Protein AF-A0A354GP44-F1 (afdb_monomer_lite)

pLDDT: mean 82.03, std 16.59, range [40.78, 96.5]

Radius of gyration: 15.44 Å; chains: 1; bounding box: 34×31×54 Å

Sequence (93 aa):
MPARESKPAGESFVELLRQQIEFLQGGVYEYESLDIYTAGSDEPWSFDTESELEIHEEQGLLVARDGPSEEQGNEDVPEYVIRLNAIVGSQLV

Structure (mmCIF, N/CA/C/O backbone):
data_AF-A0A354GP44-F1
#
_entry.id   AF-A0A354GP44-F1
#
loop_
_atom_site.group_PDB
_atom_site.id
_atom_site.type_symbol
_atom_site.label_atom_id
_atom_site.label_alt_id
_atom_site.label_comp_id
_atom_site.label_asym_id
_atom_site.label_entity_id
_atom_site.label_seq_id
_atom_site.pdbx_PDB_ins_code
_atom_site.Cartn_x
_atom_site.Cartn_y
_atom_site.Cartn_z
_atom_site.occupancy
_atom_site.B_iso_or_equiv
_atom_site.auth_seq_id
_atom_site.auth_comp_id
_atom_site.auth_asym_id
_atom_site.auth_atom_id
_atom_site.pdbx_PDB_model_num
ATOM 1 N N . MET A 1 1 ? -18.193 -5.337 35.770 1.00 48.16 1 MET A N 1
ATOM 2 C CA . MET A 1 1 ? -17.636 -5.609 34.429 1.00 48.16 1 MET A CA 1
ATOM 3 C C . MET A 1 1 ? -16.284 -4.921 34.378 1.00 48.16 1 MET A C 1
ATOM 5 O O . MET A 1 1 ? -16.274 -3.721 34.628 1.00 48.16 1 MET A O 1
ATOM 9 N N . PRO A 1 2 ? -15.160 -5.630 34.200 1.00 40.78 2 PRO A N 1
ATOM 10 C CA . PRO A 1 2 ? -13.876 -4.955 34.071 1.00 40.78 2 PRO A CA 1
ATOM 11 C C . PRO A 1 2 ? -13.878 -4.140 32.774 1.00 40.78 2 PRO A C 1
ATOM 13 O O . PRO A 1 2 ? -14.355 -4.610 31.738 1.00 40.78 2 PRO A O 1
ATOM 16 N N . ALA A 1 3 ? -13.417 -2.893 32.871 1.00 50.19 3 ALA A N 1
ATOM 17 C CA . ALA A 1 3 ? -13.192 -2.029 31.726 1.00 50.19 3 ALA A CA 1
ATOM 18 C C . ALA A 1 3 ? -12.270 -2.762 30.745 1.00 50.19 3 ALA A C 1
ATOM 20 O O . ALA A 1 3 ? -11.256 -3.322 31.158 1.00 50.19 3 ALA A O 1
ATOM 21 N N . ARG A 1 4 ? -12.640 -2.801 29.460 1.00 50.34 4 ARG A N 1
ATOM 22 C CA . ARG A 1 4 ? -11.710 -3.234 28.416 1.00 50.34 4 ARG A CA 1
ATOM 23 C C . ARG A 1 4 ? -10.525 -2.280 28.487 1.00 50.34 4 ARG A C 1
ATOM 25 O O . ARG A 1 4 ? -10.699 -1.090 28.247 1.00 50.34 4 ARG A O 1
ATOM 32 N N . GLU A 1 5 ? -9.363 -2.797 28.865 1.00 44.28 5 GLU A N 1
ATOM 33 C CA . GLU A 1 5 ? -8.097 -2.104 28.679 1.00 44.28 5 GLU A CA 1
ATOM 34 C C . GLU A 1 5 ? -7.990 -1.767 27.191 1.00 44.28 5 GLU A C 1
ATOM 36 O O . GLU A 1 5 ? -7.798 -2.644 26.345 1.00 44.28 5 GLU A O 1
ATOM 41 N N . SER A 1 6 ? -8.205 -0.495 26.856 1.00 51.31 6 SER A N 1
ATOM 42 C CA . SER A 1 6 ? -7.786 0.040 25.573 1.00 51.31 6 SER A CA 1
ATOM 43 C C . SER A 1 6 ? -6.280 -0.154 25.527 1.00 51.31 6 SER A C 1
ATOM 45 O O . SER A 1 6 ? -5.555 0.447 26.322 1.00 51.31 6 SER A O 1
ATOM 47 N N . LYS A 1 7 ? -5.822 -1.045 24.640 1.00 47.56 7 LYS A N 1
ATOM 48 C CA . LYS A 1 7 ? -4.408 -1.146 24.272 1.00 47.56 7 LYS A CA 1
ATOM 49 C C . LYS A 1 7 ? -3.863 0.278 24.063 1.00 47.56 7 LYS A C 1
ATOM 51 O O . LYS A 1 7 ? -4.638 1.133 23.619 1.00 47.56 7 LYS A O 1
ATOM 56 N N . PRO A 1 8 ? -2.577 0.548 24.363 1.00 46.31 8 PRO A N 1
ATOM 57 C CA . PRO A 1 8 ? -1.968 1.809 23.941 1.00 46.31 8 PRO A CA 1
ATOM 58 C C . PRO A 1 8 ? -2.329 2.016 22.470 1.00 46.31 8 PRO A C 1
ATOM 60 O O . PRO A 1 8 ? -2.363 1.023 21.739 1.00 46.31 8 PRO A O 1
ATOM 63 N N . ALA A 1 9 ? -2.710 3.238 22.091 1.00 52.09 9 ALA A N 1
ATOM 64 C CA . ALA A 1 9 ? -3.075 3.573 20.722 1.00 52.09 9 ALA A CA 1
ATOM 65 C C . ALA A 1 9 ? -1.882 3.221 19.825 1.00 52.09 9 ALA A C 1
ATOM 67 O O . ALA A 1 9 ? -0.943 3.997 19.699 1.00 52.09 9 ALA A O 1
ATOM 68 N N . GLY A 1 10 ? -1.861 1.978 19.343 1.00 50.88 10 GLY A N 1
ATOM 69 C CA . GLY A 1 10 ? -0.916 1.522 18.348 1.00 50.88 10 GLY A CA 1
ATOM 70 C C . GLY A 1 10 ? -1.167 2.360 17.115 1.00 50.88 10 GLY A C 1
ATOM 71 O O . GLY A 1 10 ? -2.320 2.726 16.866 1.00 50.88 10 GLY A O 1
ATOM 72 N N . GLU A 1 11 ? -0.093 2.685 16.408 1.00 62.50 11 GLU A N 1
ATOM 73 C CA . GLU A 1 11 ? -0.152 3.389 15.133 1.00 62.50 11 GLU A CA 1
ATOM 74 C C . GLU A 1 11 ? -1.307 2.818 14.307 1.00 62.50 11 GLU A C 1
ATOM 76 O O . GLU A 1 11 ? -1.455 1.599 14.141 1.00 62.50 11 GLU A O 1
ATOM 81 N N . SER A 1 12 ? -2.206 3.702 13.893 1.00 85.81 12 SER A N 1
ATOM 82 C CA . SER A 1 12 ? -3.302 3.335 13.019 1.00 85.81 12 SER A CA 1
ATOM 83 C C . SER A 1 12 ? -2.728 2.756 11.729 1.00 85.81 12 SER A C 1
ATOM 85 O O . SER A 1 12 ? -1.628 3.099 11.297 1.00 85.81 12 SER A O 1
ATOM 87 N N . PHE A 1 13 ? -3.486 1.875 11.077 1.00 87.12 13 PHE A N 1
ATOM 88 C CA . PHE A 1 13 ? -3.057 1.307 9.798 1.00 87.12 13 PHE A CA 1
ATOM 89 C C . PHE A 1 13 ? -2.705 2.397 8.769 1.00 87.12 13 PHE A C 1
ATOM 91 O O . PHE A 1 13 ? -1.777 2.234 7.986 1.00 87.12 13 PHE A O 1
ATOM 98 N N . VAL A 1 14 ? -3.403 3.534 8.816 1.00 90.06 14 VAL A N 1
ATOM 99 C CA . VAL A 1 14 ? -3.133 4.682 7.946 1.00 90.06 14 VAL A CA 1
ATOM 100 C C . VAL A 1 14 ? -1.788 5.339 8.257 1.00 90.06 14 VAL A C 1
ATOM 102 O O . VAL A 1 14 ? -1.072 5.705 7.331 1.00 90.06 14 VAL A O 1
ATOM 105 N N . GLU A 1 15 ? -1.418 5.471 9.533 1.00 91.12 15 GLU A N 1
ATOM 106 C CA . GLU A 1 15 ? -0.102 5.992 9.927 1.00 91.12 15 GLU A CA 1
ATOM 107 C C . GLU A 1 15 ? 1.027 5.073 9.445 1.00 91.12 15 GLU A C 1
ATOM 109 O O . GLU A 1 15 ? 1.999 5.561 8.874 1.00 91.12 15 GLU A O 1
ATOM 114 N N . LEU A 1 16 ? 0.859 3.752 9.574 1.00 91.31 16 LEU A N 1
ATOM 115 C CA . LEU A 1 16 ? 1.821 2.779 9.044 1.00 91.31 16 LEU A CA 1
ATOM 116 C C . LEU A 1 16 ? 1.934 2.858 7.518 1.00 91.31 16 LEU A C 1
ATOM 118 O O . LEU A 1 16 ? 3.036 2.831 6.976 1.00 91.31 16 LEU A O 1
ATOM 122 N N . LEU A 1 17 ? 0.803 2.990 6.821 1.00 93.12 17 LEU A N 1
ATOM 123 C CA . LEU A 1 17 ? 0.783 3.109 5.367 1.00 93.12 17 LEU A CA 1
ATOM 124 C C . LEU A 1 17 ? 1.480 4.394 4.895 1.00 93.12 17 LEU A C 1
ATOM 126 O O . LEU A 1 17 ? 2.279 4.344 3.965 1.00 93.12 17 LEU A O 1
ATOM 130 N N . ARG A 1 18 ? 1.246 5.532 5.566 1.00 93.44 18 ARG A N 1
ATOM 131 C CA . ARG A 1 18 ? 1.979 6.781 5.294 1.00 93.44 18 ARG A CA 1
ATOM 132 C C . ARG A 1 18 ? 3.474 6.608 5.467 1.00 93.44 18 ARG A C 1
ATOM 134 O O . ARG A 1 18 ? 4.233 7.005 4.594 1.00 93.44 18 ARG A O 1
ATOM 141 N N . GLN A 1 19 ? 3.880 5.991 6.570 1.00 92.31 19 GLN A N 1
ATOM 142 C CA . GLN A 1 19 ? 5.287 5.760 6.851 1.00 92.31 19 GLN A CA 1
ATOM 14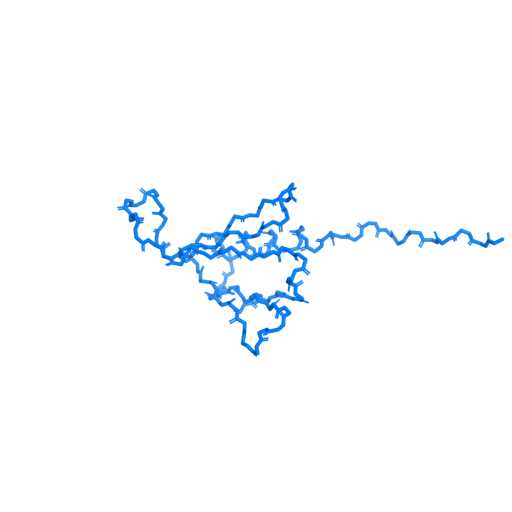3 C C . GLN A 1 19 ? 5.943 4.895 5.763 1.00 92.31 19 GLN A C 1
ATOM 145 O O . GLN A 1 19 ? 7.074 5.152 5.363 1.00 92.31 19 GLN A O 1
ATOM 150 N N . GLN A 1 20 ? 5.233 3.887 5.249 1.00 93.31 20 GLN A N 1
ATOM 151 C CA . GLN A 1 20 ? 5.725 3.065 4.144 1.00 93.31 20 GLN A CA 1
ATOM 152 C C . GLN A 1 20 ? 5.878 3.865 2.844 1.00 93.31 20 GLN A C 1
ATOM 154 O O . GLN A 1 20 ? 6.905 3.735 2.184 1.00 93.31 20 GLN A O 1
ATOM 159 N N . ILE A 1 21 ? 4.912 4.726 2.510 1.00 92.06 21 ILE A N 1
ATOM 160 C CA . ILE A 1 21 ? 4.999 5.625 1.346 1.00 92.06 21 ILE A CA 1
ATOM 161 C C . ILE A 1 21 ? 6.212 6.558 1.477 1.00 92.06 21 ILE A C 1
ATOM 163 O O . ILE A 1 21 ? 7.002 6.678 0.543 1.00 92.06 21 ILE A O 1
ATOM 167 N N . GLU A 1 22 ? 6.415 7.156 2.655 1.00 91.19 22 GLU A N 1
ATOM 168 C CA . GLU A 1 22 ? 7.585 7.998 2.931 1.00 91.19 22 GLU A CA 1
ATOM 169 C C . GLU A 1 22 ? 8.902 7.225 2.785 1.00 91.19 22 GLU A C 1
ATOM 171 O O . GLU A 1 22 ? 9.885 7.773 2.289 1.00 91.19 22 GLU A O 1
ATOM 176 N N . PHE A 1 23 ? 8.947 5.951 3.188 1.00 90.69 23 PHE A N 1
ATOM 177 C CA . PHE A 1 23 ? 10.142 5.125 3.010 1.00 90.69 23 PHE A CA 1
ATOM 178 C C . PHE A 1 23 ? 10.415 4.762 1.554 1.00 90.69 23 PHE A C 1
ATOM 180 O O . PHE A 1 23 ? 11.583 4.763 1.165 1.00 90.69 23 PHE A O 1
ATOM 187 N N . LEU A 1 24 ? 9.374 4.483 0.767 1.00 89.50 24 LEU A N 1
ATOM 188 C CA . LEU A 1 24 ? 9.497 4.225 -0.666 1.00 89.50 24 LEU A CA 1
ATOM 189 C C . LEU A 1 24 ? 10.043 5.463 -1.396 1.00 89.50 24 LEU A C 1
ATOM 191 O O . LEU A 1 24 ? 11.021 5.376 -2.131 1.00 89.50 24 LEU A O 1
ATOM 195 N N . GLN A 1 25 ? 9.460 6.637 -1.141 1.00 84.88 25 GLN A N 1
ATOM 196 C CA . GLN A 1 25 ? 9.808 7.880 -1.840 1.00 84.88 25 GLN A CA 1
ATOM 197 C C . GLN A 1 25 ? 11.068 8.563 -1.288 1.00 84.88 25 GLN A C 1
ATOM 199 O O . GLN A 1 25 ? 11.757 9.295 -1.997 1.00 84.88 25 GLN A O 1
ATOM 204 N N . GLY A 1 26 ? 11.390 8.344 -0.012 1.00 79.44 26 GLY A N 1
ATOM 205 C CA . GLY A 1 26 ? 12.502 9.007 0.666 1.00 79.44 26 GLY A CA 1
ATOM 206 C C . GLY A 1 26 ? 13.888 8.549 0.206 1.00 79.44 26 GLY A C 1
ATOM 207 O O . GLY A 1 26 ? 14.876 9.198 0.549 1.00 79.44 26 GLY A O 1
ATOM 208 N N . GLY A 1 27 ? 13.989 7.432 -0.525 1.00 69.31 27 GLY A N 1
ATOM 209 C CA . GLY A 1 27 ? 15.245 6.918 -1.092 1.00 69.31 27 GLY A CA 1
ATOM 210 C C . GLY A 1 27 ? 16.314 6.532 -0.059 1.00 69.31 27 GLY A C 1
ATOM 211 O O . GLY A 1 27 ? 17.463 6.280 -0.415 1.00 69.31 27 GLY A O 1
ATOM 212 N N . VAL A 1 28 ? 15.965 6.510 1.233 1.00 75.31 28 VAL A N 1
ATOM 213 C CA . VAL A 1 28 ? 16.871 6.122 2.330 1.00 75.31 28 VAL A CA 1
ATOM 214 C C . VAL A 1 28 ? 17.106 4.610 2.334 1.00 75.31 28 VAL A C 1
ATOM 216 O O . VAL A 1 28 ? 18.155 4.143 2.777 1.00 75.31 28 VAL A O 1
ATOM 219 N N . TYR A 1 29 ? 16.132 3.858 1.833 1.00 75.06 29 TYR A N 1
ATOM 220 C CA . TYR A 1 29 ? 16.146 2.408 1.737 1.00 75.06 29 TYR A CA 1
ATOM 221 C C . TYR A 1 29 ? 15.930 2.004 0.276 1.00 75.06 29 TYR A C 1
ATOM 223 O O . TYR A 1 29 ? 15.203 2.679 -0.447 1.00 75.06 29 TYR A O 1
ATOM 231 N N . GLU A 1 30 ? 16.565 0.913 -0.155 1.00 83.81 30 GLU A N 1
ATOM 232 C CA . GLU A 1 30 ? 16.469 0.376 -1.523 1.00 83.81 30 GLU A CA 1
ATOM 233 C C . GLU A 1 30 ? 15.180 -0.446 -1.712 1.00 83.81 30 GLU A C 1
ATOM 235 O O . GLU A 1 30 ? 15.240 -1.594 -2.141 1.00 83.81 30 GLU A O 1
ATOM 240 N N . TYR A 1 31 ? 14.025 0.109 -1.329 1.00 89.81 31 TYR A N 1
ATOM 241 C CA . TYR A 1 31 ? 12.735 -0.508 -1.644 1.00 89.81 31 TYR A CA 1
ATOM 242 C C . TYR A 1 31 ? 12.394 -0.245 -3.109 1.00 89.81 31 TYR A C 1
ATOM 244 O O . TYR A 1 31 ? 12.531 0.878 -3.596 1.00 89.81 31 TYR A O 1
ATOM 252 N N . GLU A 1 32 ? 11.961 -1.288 -3.804 1.00 89.88 32 GLU A N 1
ATOM 253 C CA . GLU A 1 32 ? 11.585 -1.241 -5.213 1.00 89.88 32 GLU A CA 1
ATOM 254 C C . GLU A 1 32 ? 10.127 -0.805 -5.365 1.00 89.88 32 GLU A C 1
ATOM 256 O O . GLU A 1 32 ? 9.800 -0.055 -6.285 1.00 89.88 32 GLU A O 1
ATOM 261 N N . SER A 1 33 ? 9.248 -1.259 -4.464 1.00 93.38 33 SER A N 1
ATOM 262 C CA . SER A 1 33 ? 7.815 -0.966 -4.553 1.00 93.38 33 SER A CA 1
ATOM 263 C C . SER A 1 33 ? 7.067 -1.097 -3.224 1.00 93.38 33 SER A C 1
ATOM 265 O O . SER A 1 33 ? 7.553 -1.657 -2.240 1.00 93.38 33 SER A O 1
ATOM 267 N N . LEU A 1 34 ? 5.852 -0.558 -3.196 1.00 94.81 34 LEU A N 1
ATOM 268 C CA . LEU A 1 34 ? 4.850 -0.770 -2.164 1.00 94.81 34 LEU A CA 1
ATOM 269 C C . LEU A 1 34 ? 3.695 -1.588 -2.743 1.00 94.81 34 LEU A C 1
ATOM 271 O O . LEU A 1 34 ? 2.937 -1.108 -3.585 1.00 94.81 34 LEU A O 1
ATOM 275 N N . ASP A 1 35 ? 3.528 -2.795 -2.218 1.00 96.50 35 ASP A N 1
ATOM 276 C CA . ASP A 1 35 ? 2.415 -3.679 -2.534 1.00 96.50 35 ASP A CA 1
ATOM 277 C C . ASP A 1 35 ? 1.222 -3.394 -1.618 1.00 96.50 35 ASP A C 1
ATOM 279 O O . ASP A 1 35 ? 1.332 -3.439 -0.387 1.00 96.50 35 ASP A O 1
ATOM 283 N N . ILE A 1 36 ? 0.052 -3.164 -2.213 1.00 95.81 36 ILE A N 1
ATOM 284 C CA . ILE A 1 36 ? -1.226 -2.939 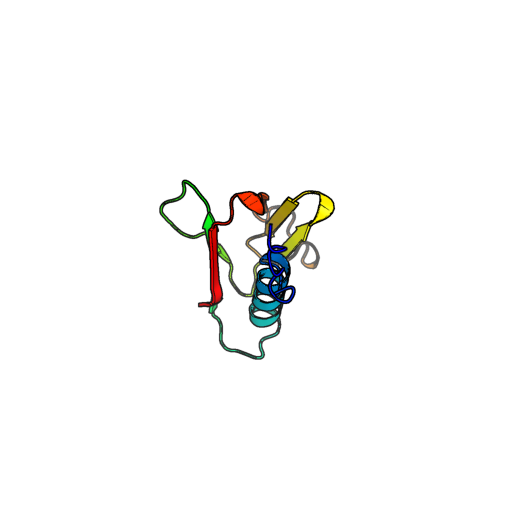-1.536 1.00 95.81 36 ILE A CA 1
ATOM 285 C C . ILE A 1 36 ? -2.175 -4.104 -1.817 1.00 95.81 36 ILE A C 1
ATOM 287 O O . ILE A 1 36 ? -2.617 -4.339 -2.942 1.00 95.81 36 ILE A O 1
ATOM 291 N N . TYR A 1 37 ? -2.558 -4.810 -0.757 1.00 96.19 37 TYR A N 1
ATOM 292 C CA . TYR A 1 37 ? -3.485 -5.935 -0.826 1.00 96.19 37 TYR A CA 1
ATOM 293 C C . TYR A 1 37 ? -4.905 -5.446 -0.561 1.00 96.19 37 TYR A C 1
ATOM 295 O O . TYR A 1 37 ? -5.181 -4.850 0.484 1.00 96.19 37 TYR A O 1
ATOM 303 N N . THR A 1 38 ? -5.829 -5.732 -1.478 1.00 95.88 38 THR A N 1
ATOM 304 C CA . THR A 1 38 ? -7.236 -5.327 -1.364 1.00 95.88 38 THR A CA 1
ATOM 305 C C . THR A 1 38 ? -8.164 -6.532 -1.249 1.00 95.88 38 THR A C 1
ATOM 307 O O . THR A 1 38 ? -7.916 -7.600 -1.805 1.00 95.88 38 THR A O 1
ATOM 310 N N . ALA A 1 39 ? -9.255 -6.379 -0.502 1.00 94.00 39 ALA A N 1
ATOM 311 C CA . ALA A 1 39 ? -10.260 -7.422 -0.368 1.00 94.00 39 ALA A CA 1
ATOM 312 C C . ALA A 1 39 ? -10.927 -7.718 -1.723 1.00 94.00 39 ALA A C 1
ATOM 314 O O . ALA A 1 39 ? -11.527 -6.832 -2.330 1.00 94.00 39 ALA A O 1
ATOM 315 N N . GLY A 1 40 ? -10.884 -8.980 -2.154 1.00 91.88 40 GLY A N 1
ATOM 316 C CA . GLY A 1 40 ? -11.502 -9.427 -3.407 1.00 91.88 40 GLY A CA 1
ATOM 317 C C . GLY A 1 40 ? -10.599 -9.341 -4.641 1.00 91.88 40 GLY A C 1
ATOM 318 O O . GLY A 1 40 ? -11.082 -9.644 -5.728 1.00 91.88 40 GLY A O 1
ATOM 319 N N . SER A 1 41 ? -9.325 -8.969 -4.475 1.00 93.06 41 SER A N 1
ATOM 320 C CA . SER A 1 41 ? -8.278 -9.141 -5.488 1.00 93.06 41 SER A CA 1
ATOM 321 C C . SER A 1 41 ? -7.371 -10.309 -5.104 1.00 93.06 41 SER A C 1
ATOM 323 O O . SER A 1 41 ? -7.037 -10.465 -3.928 1.00 93.06 41 SER A O 1
ATOM 325 N N . ASP A 1 42 ? -6.974 -11.115 -6.087 1.00 91.31 42 ASP A N 1
ATOM 326 C CA . ASP A 1 42 ? -6.042 -12.233 -5.890 1.00 91.31 42 ASP A CA 1
ATOM 327 C C . ASP A 1 42 ? -4.569 -11.789 -5.982 1.00 91.31 42 ASP A C 1
ATOM 329 O O . ASP A 1 42 ? -3.682 -12.476 -5.478 1.00 91.31 42 ASP A O 1
ATOM 333 N N . GLU A 1 43 ? -4.315 -10.625 -6.586 1.00 94.00 43 GLU A N 1
ATOM 334 C CA . GLU A 1 43 ? -2.984 -10.040 -6.775 1.00 94.00 43 GLU A CA 1
ATOM 335 C C . GLU A 1 43 ? -2.891 -8.666 -6.081 1.00 94.00 43 GLU A C 1
ATOM 337 O O . GLU A 1 43 ? -3.903 -7.944 -6.018 1.00 94.00 43 GLU A O 1
ATOM 342 N N . PRO A 1 44 ? -1.715 -8.307 -5.521 1.00 94.94 44 PRO A N 1
ATOM 343 C CA . PRO A 1 44 ? -1.489 -6.985 -4.956 1.00 94.94 44 PRO A CA 1
ATOM 344 C C . PRO A 1 44 ? -1.407 -5.920 -6.051 1.00 94.94 44 PRO A C 1
ATOM 346 O O . PRO A 1 44 ? -1.062 -6.193 -7.199 1.00 94.94 44 PRO A O 1
ATOM 349 N N . TRP A 1 45 ? -1.701 -4.685 -5.661 1.00 93.69 45 TRP A N 1
ATOM 350 C CA . TRP A 1 45 ? -1.381 -3.504 -6.450 1.00 93.69 45 TRP A CA 1
ATOM 351 C C . TRP A 1 45 ? 0.025 -3.051 -6.083 1.00 93.69 45 TRP A C 1
ATOM 353 O O . TRP A 1 45 ? 0.240 -2.674 -4.933 1.00 93.69 45 TRP A O 1
ATOM 363 N N . SER A 1 46 ? 0.955 -3.101 -7.027 1.00 93.69 46 SER A N 1
ATOM 364 C CA . SER A 1 46 ? 2.345 -2.700 -6.807 1.00 93.69 46 SER A CA 1
ATOM 365 C C . SER A 1 46 ? 2.571 -1.290 -7.335 1.00 93.69 46 SER A C 1
ATOM 367 O O . SER A 1 46 ? 2.279 -1.021 -8.498 1.00 93.69 46 SER A O 1
ATOM 369 N N . PHE A 1 47 ? 3.093 -0.410 -6.484 1.00 92.12 47 PHE A N 1
ATOM 370 C CA . PHE A 1 47 ? 3.436 0.971 -6.828 1.00 92.12 47 PHE A CA 1
ATOM 371 C C . PHE A 1 47 ? 4.921 1.202 -6.586 1.00 92.12 47 PHE A C 1
ATOM 373 O O . PHE A 1 47 ? 5.420 0.903 -5.503 1.00 92.12 47 PHE A O 1
ATOM 380 N N . ASP A 1 48 ? 5.632 1.699 -7.585 1.00 90.44 48 ASP A N 1
ATOM 381 C CA . ASP A 1 48 ? 7.073 1.931 -7.516 1.00 90.44 48 ASP A CA 1
ATOM 382 C C . ASP A 1 48 ? 7.418 3.324 -6.962 1.00 90.44 48 ASP A C 1
ATOM 384 O O . ASP A 1 48 ? 6.560 4.090 -6.521 1.00 90.44 48 ASP A O 1
ATOM 388 N N . THR A 1 49 ? 8.709 3.652 -6.961 1.0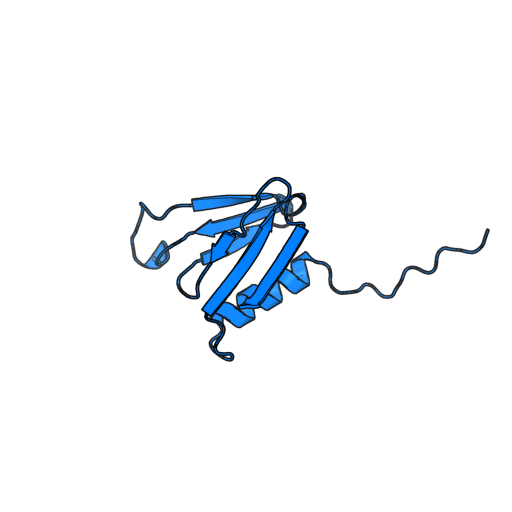0 88.25 49 THR A N 1
ATOM 389 C CA . THR A 1 49 ? 9.210 4.951 -6.492 1.00 88.25 49 THR A CA 1
ATOM 390 C C . THR A 1 49 ? 8.830 6.122 -7.400 1.00 88.25 49 THR A C 1
ATOM 392 O O . THR A 1 49 ? 8.938 7.272 -6.970 1.00 88.25 49 THR A O 1
ATOM 395 N N . GLU A 1 50 ? 8.388 5.852 -8.630 1.00 85.25 50 GLU A N 1
ATOM 396 C CA . GLU A 1 50 ? 7.909 6.863 -9.576 1.00 85.25 50 GLU A CA 1
ATOM 397 C C . GLU A 1 50 ? 6.405 7.128 -9.415 1.00 85.25 50 GLU A C 1
ATOM 399 O O . GLU A 1 50 ? 5.913 8.156 -9.877 1.00 85.25 50 GLU A O 1
ATOM 404 N N . SER A 1 51 ? 5.692 6.237 -8.723 1.00 87.94 51 SER A N 1
ATOM 405 C CA 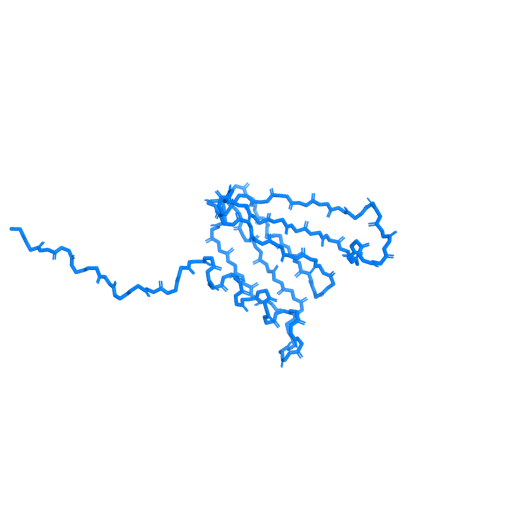. SER A 1 51 ? 4.265 6.347 -8.447 1.00 87.94 51 SER A CA 1
ATOM 406 C C . SER A 1 51 ? 3.954 7.423 -7.398 1.00 87.94 51 SER A C 1
ATOM 408 O O . SER A 1 51 ? 4.588 7.519 -6.338 1.00 87.94 51 SER A O 1
ATOM 410 N N . GLU A 1 52 ? 2.902 8.203 -7.642 1.00 88.56 52 GLU A N 1
ATOM 411 C CA . GLU A 1 52 ? 2.375 9.148 -6.657 1.00 88.56 52 GLU A CA 1
ATOM 412 C C . GLU A 1 52 ? 1.293 8.494 -5.804 1.00 88.56 52 GLU A C 1
ATOM 414 O O . GLU A 1 52 ? 0.334 7.924 -6.325 1.00 88.56 52 GLU A O 1
ATOM 419 N N . LEU A 1 53 ? 1.418 8.608 -4.482 1.00 90.69 53 LEU A N 1
ATOM 420 C CA . LEU A 1 53 ? 0.492 8.014 -3.523 1.00 90.69 53 LEU A CA 1
ATOM 421 C C . LEU A 1 53 ? -0.008 9.078 -2.543 1.00 90.69 53 LEU A C 1
ATOM 423 O O . LEU A 1 53 ? 0.751 9.604 -1.731 1.00 90.69 53 LEU A O 1
ATOM 427 N N . GLU A 1 54 ? -1.308 9.360 -2.580 1.00 91.75 54 GLU A N 1
ATOM 428 C CA . GLU A 1 54 ? -1.971 10.342 -1.721 1.00 91.75 54 GLU A CA 1
ATOM 429 C C . GLU A 1 54 ? -3.068 9.679 -0.887 1.00 91.75 54 GLU A C 1
ATOM 431 O O . GLU A 1 54 ? -3.984 9.048 -1.418 1.00 91.75 54 GLU A O 1
ATOM 436 N N . ILE A 1 55 ? -3.027 9.845 0.440 1.00 93.62 55 ILE A N 1
ATOM 437 C CA . ILE A 1 55 ? -4.094 9.349 1.321 1.00 93.62 55 ILE A CA 1
ATOM 438 C C . ILE A 1 55 ? -4.985 10.487 1.824 1.00 93.62 55 ILE A C 1
ATOM 440 O O . ILE A 1 55 ? -4.572 11.382 2.565 1.00 93.62 55 ILE A O 1
ATOM 444 N N . HIS A 1 56 ? -6.260 10.372 1.460 1.00 93.06 56 HIS A N 1
ATOM 445 C CA . HIS A 1 56 ? -7.366 11.245 1.819 1.00 93.06 56 HIS A CA 1
ATOM 446 C C . HIS A 1 56 ? -8.181 10.606 2.952 1.00 93.06 56 HIS A C 1
ATOM 448 O O . HIS A 1 56 ? -9.166 9.895 2.727 1.00 93.06 56 HIS A O 1
ATOM 454 N N . GLU A 1 57 ? -7.746 10.826 4.194 1.00 89.94 57 GLU A N 1
ATOM 455 C CA . GLU A 1 57 ? -8.333 10.188 5.381 1.00 89.94 57 GLU A CA 1
ATOM 456 C C . GLU A 1 57 ? -9.809 10.517 5.602 1.00 89.94 57 GLU A C 1
ATOM 458 O O . GLU A 1 57 ? -10.595 9.615 5.892 1.00 89.94 57 GLU A O 1
ATOM 463 N N . GLU A 1 58 ? -10.203 11.783 5.445 1.00 89.81 58 GLU A N 1
ATOM 464 C CA . GLU A 1 58 ? -11.587 12.215 5.678 1.00 89.81 58 GLU A CA 1
ATOM 465 C C . GLU A 1 58 ? -12.564 11.533 4.707 1.00 89.81 58 GLU A C 1
ATOM 467 O O . GLU A 1 58 ? -13.709 11.236 5.051 1.00 89.81 58 GLU A O 1
ATOM 472 N N . GLN A 1 59 ? -12.095 11.244 3.493 1.00 91.06 59 GLN A N 1
ATOM 473 C CA . GLN A 1 59 ? -12.830 10.571 2.428 1.00 91.06 59 GLN A CA 1
ATOM 474 C C . GLN A 1 59 ? -12.698 9.039 2.509 1.00 91.06 59 GLN A C 1
ATOM 476 O O . GLN A 1 59 ? -13.511 8.302 1.932 1.00 91.06 59 GLN A O 1
ATOM 481 N N . GLY A 1 60 ? -11.697 8.547 3.243 1.00 93.00 60 GLY A N 1
ATOM 482 C CA . GLY A 1 60 ? -11.365 7.134 3.368 1.00 93.00 60 GLY A CA 1
ATOM 483 C C . GLY A 1 60 ? -10.774 6.545 2.086 1.00 93.00 60 GLY A C 1
ATOM 484 O O . GLY A 1 60 ? -11.146 5.425 1.721 1.00 93.00 60 GLY A O 1
ATOM 485 N N . LEU A 1 61 ? -9.925 7.300 1.381 1.00 95.00 61 LEU A N 1
ATOM 486 C CA . LEU A 1 61 ? -9.369 6.941 0.070 1.00 95.00 61 LEU A CA 1
ATOM 487 C C . LEU A 1 61 ? -7.835 6.973 0.067 1.00 95.00 61 LEU A C 1
ATOM 489 O O . LEU A 1 61 ? -7.229 7.830 0.703 1.00 95.00 61 LEU A O 1
ATOM 493 N N . LEU A 1 62 ? -7.242 6.055 -0.688 1.00 94.62 62 LEU A N 1
ATOM 494 C CA . LEU A 1 62 ? -5.887 6.121 -1.220 1.00 94.62 62 LEU A CA 1
ATOM 495 C C . LEU A 1 62 ? -6.019 6.367 -2.725 1.00 94.62 62 LEU A C 1
ATOM 497 O O . LEU A 1 62 ? -6.713 5.611 -3.407 1.00 94.62 62 LEU A O 1
ATOM 501 N N . VAL A 1 63 ? -5.393 7.425 -3.217 1.00 93.12 63 VAL A N 1
ATOM 502 C CA . VAL A 1 63 ? -5.279 7.735 -4.639 1.00 93.12 63 VAL A CA 1
ATOM 503 C C . VAL A 1 63 ? -3.855 7.402 -5.051 1.00 93.12 63 VAL A C 1
ATOM 505 O O . VAL A 1 63 ? -2.908 7.850 -4.408 1.00 93.12 63 VAL A O 1
ATOM 508 N N . ALA A 1 64 ? -3.719 6.577 -6.080 1.00 91.44 64 ALA A N 1
ATOM 509 C CA . ALA A 1 64 ? -2.441 6.177 -6.638 1.00 91.44 64 ALA A CA 1
ATOM 510 C C . ALA A 1 64 ? -2.385 6.569 -8.112 1.00 91.44 64 ALA A C 1
ATOM 512 O O . ALA A 1 64 ? -3.314 6.252 -8.857 1.00 91.44 64 ALA A O 1
ATOM 513 N N . ARG A 1 65 ? -1.315 7.241 -8.533 1.00 88.81 65 ARG A N 1
ATOM 514 C CA . ARG A 1 65 ? -1.058 7.581 -9.936 1.00 88.81 65 ARG A CA 1
ATOM 515 C C . ARG A 1 65 ? 0.203 6.855 -10.379 1.00 88.81 65 ARG A C 1
ATOM 517 O O . ARG A 1 65 ? 1.262 7.039 -9.786 1.00 88.81 65 ARG A O 1
ATOM 524 N N . ASP A 1 66 ? 0.050 5.987 -11.371 1.00 79.38 66 ASP A N 1
ATOM 525 C CA . ASP A 1 66 ? 1.108 5.102 -11.870 1.00 79.38 66 ASP A CA 1
ATOM 526 C C . ASP A 1 66 ? 1.844 5.768 -13.037 1.00 79.38 66 ASP A C 1
ATOM 528 O O . ASP A 1 66 ? 1.459 5.635 -14.202 1.00 79.38 66 ASP A O 1
ATOM 532 N N . GLY A 1 67 ? 2.851 6.572 -12.695 1.00 68.25 67 GLY A N 1
ATOM 533 C CA . GLY A 1 67 ? 3.695 7.301 -13.635 1.00 68.25 67 GLY A CA 1
ATOM 534 C C . GLY A 1 67 ? 4.155 8.660 -13.093 1.00 68.25 67 GLY A C 1
ATOM 535 O O . GLY A 1 67 ? 3.713 9.088 -12.027 1.00 68.25 67 GLY A O 1
ATOM 536 N N . PRO A 1 68 ? 5.040 9.360 -13.827 1.00 58.00 68 PRO A N 1
ATOM 537 C CA . PRO A 1 68 ? 5.616 10.622 -13.381 1.00 58.00 68 PRO A CA 1
ATOM 538 C C . PRO A 1 68 ? 4.524 11.666 -13.152 1.00 58.00 68 PRO A C 1
ATOM 540 O O . PRO A 1 68 ? 3.626 11.824 -13.981 1.00 58.00 68 PRO A O 1
ATOM 543 N N . SER A 1 69 ? 4.662 12.378 -12.038 1.00 54.38 69 SER A N 1
ATOM 544 C CA . SER A 1 69 ? 3.645 13.256 -11.471 1.00 54.38 69 SER A CA 1
ATOM 545 C C . SER A 1 69 ? 3.007 14.257 -12.433 1.00 54.38 69 SER A C 1
ATOM 547 O O . SER A 1 69 ? 3.615 14.668 -13.427 1.00 54.38 69 SER A O 1
ATOM 549 N N . GLU A 1 70 ? 1.807 14.745 -12.092 1.00 54.16 70 GLU A N 1
ATOM 550 C CA . GLU A 1 70 ? 1.160 15.869 -12.798 1.00 54.16 70 GLU A CA 1
ATOM 551 C C . GLU A 1 70 ? 2.096 17.092 -12.924 1.00 54.16 70 GLU A C 1
ATOM 553 O O . GLU A 1 70 ? 2.040 17.822 -13.916 1.00 54.16 70 GLU A O 1
ATOM 558 N N . GLU A 1 71 ? 3.024 17.291 -11.974 1.00 53.44 71 GLU A N 1
ATOM 559 C CA . GLU A 1 71 ? 4.054 18.343 -12.036 1.00 53.44 71 GLU A CA 1
ATOM 560 C C . GLU A 1 71 ? 4.986 18.221 -13.257 1.00 53.44 71 GLU A C 1
ATOM 562 O O . GLU A 1 71 ? 5.600 19.209 -13.668 1.00 53.44 71 GLU A O 1
ATOM 567 N N . GLN A 1 72 ? 5.071 17.041 -13.878 1.00 56.62 72 GLN A N 1
ATOM 568 C CA . GLN A 1 72 ? 5.822 16.802 -15.111 1.00 56.62 72 GLN A CA 1
ATOM 569 C C . GLN A 1 72 ? 4.984 16.975 -16.391 1.00 56.62 72 GLN A C 1
ATOM 571 O O . GLN A 1 72 ? 5.515 16.814 -17.491 1.00 56.62 72 GLN A O 1
ATOM 576 N N . GLY A 1 73 ? 3.706 17.359 -16.280 1.00 53.41 73 GLY A N 1
ATOM 577 C CA . GLY A 1 73 ? 2.846 17.680 -17.423 1.00 53.41 73 GLY A CA 1
ATOM 578 C C . GLY A 1 73 ? 2.281 16.468 -18.167 1.00 53.41 73 GLY A C 1
ATOM 579 O O . GLY A 1 73 ? 1.967 16.582 -19.352 1.00 53.41 73 GLY A O 1
ATOM 580 N N . ASN A 1 74 ? 2.158 15.318 -17.498 1.00 56.75 74 ASN A N 1
ATOM 581 C CA . ASN A 1 74 ? 1.457 14.154 -18.034 1.00 56.75 74 ASN A CA 1
ATOM 582 C C . ASN A 1 74 ? 0.012 14.140 -17.521 1.00 56.75 74 ASN A C 1
ATOM 584 O O . ASN A 1 74 ? -0.242 13.803 -16.376 1.00 56.75 74 ASN A O 1
ATOM 588 N N . GLU A 1 75 ? -0.937 14.511 -18.381 1.00 57.06 75 GLU A N 1
ATOM 589 C CA . GLU A 1 75 ? -2.378 14.548 -18.063 1.00 57.06 75 GLU A CA 1
ATOM 590 C C . GLU A 1 75 ? -3.059 13.168 -18.228 1.00 57.06 75 GLU A C 1
ATOM 592 O O . GLU A 1 75 ? -4.213 12.992 -17.847 1.00 57.06 75 GLU A O 1
ATOM 597 N N . ASP A 1 76 ? -2.345 12.188 -18.796 1.00 64.06 76 ASP A N 1
ATOM 598 C CA . ASP A 1 76 ? -2.855 10.854 -19.154 1.00 64.06 76 ASP A CA 1
ATOM 599 C C . ASP A 1 76 ? -2.383 9.734 -18.198 1.00 64.06 76 ASP A C 1
ATOM 601 O O . ASP A 1 76 ? -2.485 8.549 -18.530 1.00 64.06 76 ASP A O 1
ATOM 605 N N . VAL A 1 77 ? -1.833 10.075 -17.025 1.00 69.31 77 VAL A N 1
ATOM 606 C CA . VAL A 1 77 ? -1.362 9.067 -16.058 1.00 69.31 77 VAL A CA 1
ATOM 607 C C . VAL A 1 77 ? -2.552 8.273 -15.498 1.00 69.31 77 VAL A C 1
ATOM 609 O O . VAL A 1 77 ? -3.538 8.880 -15.071 1.00 69.31 77 VAL A O 1
ATOM 612 N N . PRO A 1 78 ? -2.504 6.928 -15.476 1.00 78.94 78 PRO A N 1
ATOM 613 C CA . PRO A 1 78 ? -3.553 6.128 -14.857 1.00 78.94 78 PRO A CA 1
ATOM 614 C C . PRO A 1 78 ? -3.729 6.477 -13.372 1.00 78.94 78 PRO A C 1
ATOM 616 O O . PRO A 1 78 ? -2.809 6.302 -12.574 1.00 78.94 78 PRO A O 1
ATOM 619 N N . GLU A 1 79 ? -4.926 6.943 -13.004 1.00 87.62 79 GLU A N 1
ATOM 620 C CA . GLU A 1 79 ? -5.321 7.196 -11.615 1.00 87.62 79 GLU A CA 1
ATOM 621 C C . GLU A 1 79 ? -6.174 6.040 -11.076 1.00 87.62 79 GLU A C 1
ATOM 623 O O . GLU A 1 79 ? -7.192 5.650 -11.661 1.00 87.62 79 GLU A O 1
ATOM 628 N N . TYR A 1 80 ? -5.784 5.522 -9.915 1.00 90.75 80 TYR A N 1
ATOM 629 C CA . TYR A 1 80 ? -6.471 4.460 -9.197 1.00 90.75 80 TYR A CA 1
ATOM 630 C C . TYR A 1 80 ? -6.947 4.959 -7.838 1.00 90.75 80 TYR A C 1
ATOM 632 O O . TYR A 1 80 ? -6.187 5.521 -7.054 1.00 90.75 80 TYR A O 1
ATOM 640 N N . VAL A 1 81 ? -8.218 4.702 -7.526 1.00 93.44 81 VAL A N 1
ATOM 641 C CA . VAL A 1 81 ? -8.831 5.103 -6.255 1.00 93.44 81 VAL A CA 1
ATOM 642 C C . VAL A 1 81 ? -9.194 3.862 -5.450 1.00 93.44 81 VAL A C 1
ATOM 644 O O . VAL A 1 81 ? -10.115 3.119 -5.796 1.00 93.44 81 VAL A O 1
ATOM 647 N N . ILE A 1 82 ? -8.494 3.655 -4.338 1.00 93.94 82 ILE A N 1
ATOM 648 C CA . ILE A 1 82 ? -8.653 2.505 -3.449 1.00 93.94 82 ILE A CA 1
ATOM 649 C C . ILE A 1 82 ? -9.291 2.973 -2.140 1.00 93.94 82 ILE A C 1
ATOM 651 O O . ILE A 1 82 ? -8.836 3.909 -1.488 1.00 93.94 82 ILE A O 1
ATOM 655 N N . ARG A 1 83 ? -10.369 2.314 -1.705 1.00 94.94 83 ARG A N 1
ATOM 656 C CA . ARG A 1 83 ? -10.967 2.593 -0.391 1.00 94.94 83 ARG A CA 1
ATOM 657 C C . ARG A 1 83 ? -10.033 2.091 0.712 1.00 94.94 83 ARG A C 1
ATOM 659 O O . ARG A 1 83 ? -9.707 0.908 0.727 1.00 94.94 83 ARG A O 1
ATOM 666 N N . LEU A 1 84 ? -9.697 2.928 1.696 1.00 94.75 84 LEU A N 1
ATOM 667 C CA . LEU A 1 84 ? -8.811 2.533 2.805 1.00 94.75 84 LEU A CA 1
ATOM 668 C C . LEU A 1 84 ? -9.350 1.324 3.585 1.00 94.75 84 LEU A C 1
ATOM 670 O O . LEU A 1 84 ? -8.585 0.476 4.024 1.00 94.75 84 LEU A O 1
ATOM 674 N N . ASN A 1 85 ? -10.674 1.198 3.717 1.00 93.50 85 ASN A N 1
ATOM 675 C CA . ASN A 1 85 ? -11.301 0.056 4.391 1.00 93.50 85 ASN A CA 1
ATOM 676 C C . ASN A 1 85 ? -11.325 -1.239 3.557 1.00 93.50 85 ASN A C 1
ATOM 678 O O . ASN A 1 85 ? -11.721 -2.277 4.082 1.00 93.50 85 ASN A O 1
ATOM 682 N N . ALA A 1 86 ? -10.966 -1.171 2.274 1.00 94.50 86 ALA A N 1
ATOM 683 C CA . ALA A 1 86 ? -10.792 -2.334 1.414 1.00 94.50 86 ALA A CA 1
ATOM 684 C C . ALA A 1 86 ? -9.345 -2.844 1.431 1.00 94.50 86 ALA A C 1
ATOM 686 O O . ALA A 1 86 ? -9.110 -3.966 0.989 1.00 94.50 86 ALA A O 1
ATOM 687 N N . ILE A 1 87 ? -8.395 -2.056 1.945 1.00 95.19 87 ILE A N 1
ATOM 688 C CA . ILE A 1 87 ? -7.004 -2.474 2.100 1.00 95.19 87 ILE A CA 1
ATOM 689 C C . ILE A 1 87 ? -6.919 -3.432 3.288 1.00 95.19 87 ILE A C 1
ATOM 691 O O . ILE A 1 87 ? -7.299 -3.100 4.411 1.00 95.19 87 ILE A O 1
ATOM 695 N N . VAL A 1 88 ? -6.438 -4.642 3.021 1.00 94.94 88 VAL A N 1
ATOM 696 C CA . VAL A 1 88 ? -6.291 -5.710 4.019 1.00 94.94 88 VAL A CA 1
ATOM 697 C C . VAL A 1 88 ? -4.841 -5.908 4.453 1.00 94.94 88 VAL A C 1
ATOM 699 O O . VAL A 1 88 ? -4.596 -6.562 5.465 1.00 94.94 88 VAL A O 1
ATOM 702 N N . GLY A 1 89 ? -3.890 -5.329 3.720 1.00 94.94 89 GLY A N 1
ATOM 703 C CA . G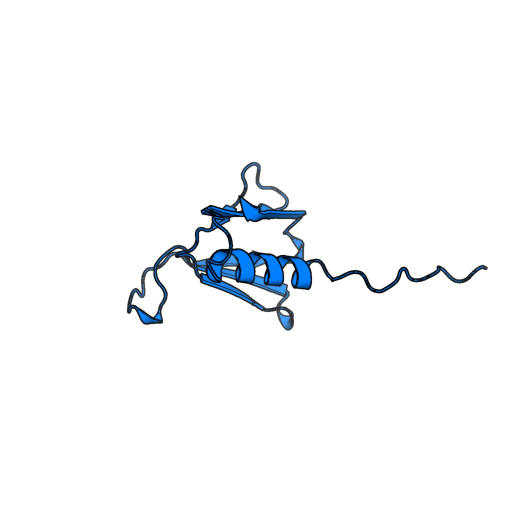LY A 1 89 ? -2.473 -5.349 4.052 1.00 94.94 89 GLY A CA 1
ATOM 704 C C . GLY A 1 89 ? -1.651 -4.479 3.109 1.00 94.94 89 GLY A C 1
ATOM 705 O O . GLY A 1 89 ? -2.108 -4.115 2.026 1.00 94.94 89 GLY A O 1
ATOM 706 N N . SER A 1 90 ? -0.433 -4.166 3.536 1.00 95.75 90 SER A N 1
ATOM 707 C CA . SER A 1 90 ? 0.570 -3.463 2.742 1.00 95.75 90 SER A CA 1
ATOM 708 C C . SER A 1 90 ? 1.963 -4.010 3.046 1.00 95.75 90 SER A C 1
ATO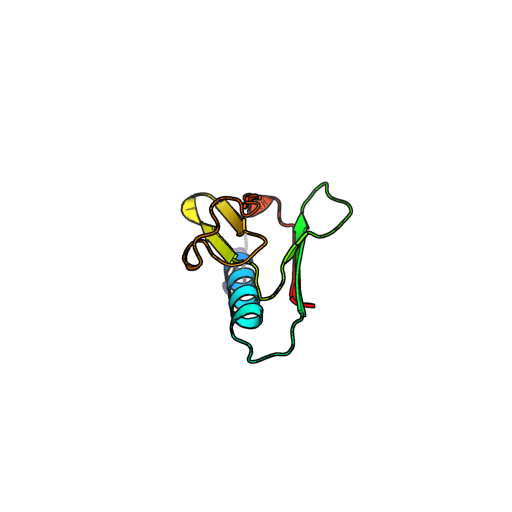M 710 O O . SER A 1 90 ? 2.240 -4.438 4.173 1.00 95.75 90 SER A O 1
ATOM 712 N N . GLN A 1 91 ? 2.839 -4.010 2.047 1.00 95.50 91 GLN A N 1
ATOM 713 C CA . GLN A 1 91 ? 4.204 -4.509 2.168 1.00 95.50 91 GLN A CA 1
ATOM 714 C C . GLN A 1 91 ? 5.152 -3.669 1.314 1.00 95.50 91 GLN A C 1
ATOM 716 O O . GLN A 1 91 ? 4.912 -3.496 0.128 1.00 95.50 91 GLN A O 1
ATOM 721 N N . LEU A 1 92 ? 6.248 -3.201 1.912 1.00 93.38 92 LEU A N 1
ATOM 722 C CA . LEU A 1 92 ? 7.390 -2.709 1.145 1.00 93.38 92 LEU A CA 1
ATOM 723 C C . LEU A 1 92 ? 8.188 -3.902 0.618 1.00 93.38 92 LEU A C 1
ATOM 725 O O . LEU A 1 92 ? 8.481 -4.829 1.385 1.00 93.38 92 LEU A O 1
ATOM 729 N N . VAL A 1 93 ? 8.499 -3.866 -0.673 1.00 91.31 93 VAL A N 1
ATOM 730 C CA . VAL A 1 93 ? 9.278 -4.869 -1.404 1.00 91.31 93 VAL A CA 1
ATOM 731 C C . VAL A 1 93 ? 10.630 -4.282 -1.749 1.00 91.31 93 VAL A C 1
ATOM 733 O O . VAL A 1 93 ? 10.658 -3.151 -2.283 1.00 91.31 93 VAL A O 1
#

Secondary structure (DSSP, 8-state):
------------HHHHHHHHHHHHHT-SS---EEEEEETT-SS-EEEETTSEEEEETTTTEEEEE-SS-GGGT-TTPPEEEEEGGGEEEEEE-

Foldseek 3Di:
DDDPPPDDPDQDPVNVVVVLLCVQQVPPDPFAWKWWDFPPDPGTDTAGNQKDWDDDVVVQWIKIWRHHDVVVVDPPTDIDIDRNVRTPDMDGD